Protein AF-A0A6F9B8J4-F1 (afdb_monomer)

Radius of gyration: 17.46 Å; Cα contacts (8 Å, |Δi|>4): 63; chains: 1; bounding box: 45×34×38 Å

Structure (mmCIF, N/CA/C/O backbone):
data_AF-A0A6F9B8J4-F1
#
_entry.id   AF-A0A6F9B8J4-F1
#
loop_
_atom_site.group_PDB
_atom_site.id
_atom_site.type_symbol
_atom_site.label_atom_id
_atom_site.label_alt_id
_atom_site.label_comp_id
_atom_site.label_asym_id
_atom_site.label_entity_id
_atom_site.label_seq_id
_atom_site.pdbx_PDB_ins_code
_atom_site.Cartn_x
_atom_site.Cartn_y
_atom_site.Cartn_z
_atom_site.occupancy
_atom_site.B_iso_or_equiv
_atom_site.auth_seq_id
_atom_site.auth_comp_id
_atom_site.auth_asym_id
_atom_site.auth_atom_id
_atom_site.pdbx_PDB_model_num
ATOM 1 N N . HIS A 1 1 ? 29.818 12.074 6.022 1.00 49.62 1 HIS A N 1
ATOM 2 C CA . HIS A 1 1 ? 28.903 11.006 5.562 1.00 49.62 1 HIS A CA 1
ATOM 3 C C . HIS A 1 1 ? 27.627 11.646 5.047 1.00 49.62 1 HIS A C 1
ATOM 5 O O . HIS A 1 1 ? 26.930 12.266 5.835 1.00 49.62 1 HIS A O 1
ATOM 11 N N . SER A 1 2 ? 27.370 11.592 3.740 1.00 51.59 2 SER A N 1
ATOM 12 C CA . SER A 1 2 ? 26.293 12.368 3.123 1.00 51.59 2 SER A CA 1
ATOM 13 C C . SER A 1 2 ? 25.016 11.536 2.983 1.00 51.59 2 SER A C 1
ATOM 15 O O . SER A 1 2 ? 24.989 10.550 2.256 1.00 51.59 2 SER A O 1
ATOM 17 N N . THR A 1 3 ? 23.968 11.941 3.698 1.00 58.75 3 THR A N 1
ATOM 18 C CA . THR A 1 3 ? 22.570 11.520 3.516 1.00 58.75 3 THR A CA 1
ATOM 19 C C . THR A 1 3 ? 21.870 12.348 2.429 1.00 58.75 3 THR A C 1
ATOM 21 O O . THR A 1 3 ? 20.643 12.421 2.420 1.00 58.75 3 THR A O 1
ATOM 24 N N . ASN A 1 4 ? 22.617 13.032 1.549 1.00 66.75 4 ASN A N 1
ATOM 25 C CA . ASN A 1 4 ? 22.043 13.979 0.594 1.00 66.75 4 ASN A CA 1
ATOM 26 C C . ASN A 1 4 ? 21.076 13.258 -0.355 1.00 66.75 4 ASN A C 1
ATOM 28 O O . ASN A 1 4 ? 21.501 12.517 -1.236 1.00 66.75 4 ASN A O 1
ATOM 32 N N . GLY A 1 5 ? 19.776 13.477 -0.153 1.00 77.81 5 GLY A N 1
ATOM 33 C CA . GLY A 1 5 ? 18.699 12.964 -1.002 1.00 77.81 5 GLY A CA 1
ATOM 34 C C . GLY A 1 5 ? 17.571 12.252 -0.253 1.00 77.81 5 GLY A C 1
ATOM 35 O O . GLY A 1 5 ? 16.442 12.265 -0.734 1.00 77.81 5 GLY A O 1
ATOM 36 N N . PHE A 1 6 ? 17.822 11.690 0.937 1.00 85.44 6 PHE A N 1
ATOM 37 C CA . PHE A 1 6 ? 16.785 11.013 1.728 1.00 85.44 6 PHE A CA 1
ATOM 38 C C . PHE A 1 6 ? 16.314 11.874 2.901 1.00 85.44 6 PHE A C 1
ATOM 40 O O . PHE A 1 6 ? 17.113 12.493 3.599 1.00 85.44 6 PHE A O 1
ATOM 47 N N . TRP A 1 7 ? 15.003 11.875 3.157 1.00 85.00 7 TRP A N 1
ATOM 48 C CA . TRP A 1 7 ? 14.404 12.643 4.257 1.00 85.00 7 TRP A CA 1
ATOM 49 C C . TRP A 1 7 ? 14.592 11.984 5.637 1.00 85.00 7 TRP A C 1
ATOM 51 O O . TRP A 1 7 ? 14.340 12.623 6.657 1.00 85.00 7 TRP A O 1
ATOM 61 N N . LYS A 1 8 ? 15.013 10.710 5.682 1.00 88.50 8 LYS A N 1
ATOM 62 C CA . LYS A 1 8 ? 15.343 9.926 6.887 1.00 88.50 8 LYS A CA 1
ATOM 63 C C . LYS A 1 8 ? 16.465 8.927 6.586 1.00 88.50 8 LYS A C 1
ATOM 65 O O . LYS A 1 8 ? 16.792 8.683 5.427 1.00 88.50 8 LYS A O 1
ATOM 70 N N . SER A 1 9 ? 17.037 8.336 7.636 1.00 90.94 9 SER A N 1
ATOM 71 C CA . SER A 1 9 ? 17.968 7.210 7.493 1.00 90.94 9 SER A CA 1
ATOM 72 C C . SER A 1 9 ? 17.288 6.033 6.787 1.00 90.94 9 SER A C 1
ATOM 74 O O . SER A 1 9 ? 16.138 5.713 7.087 1.00 90.94 9 SER A O 1
ATOM 76 N N . VAL A 1 10 ? 18.011 5.390 5.875 1.00 90.44 10 VAL A N 1
ATOM 77 C CA . VAL A 1 10 ? 17.549 4.232 5.101 1.00 90.44 10 VAL A CA 1
ATOM 78 C C . VAL A 1 10 ? 18.505 3.058 5.282 1.00 90.44 10 VAL A C 1
ATOM 80 O O . VAL A 1 10 ? 19.693 3.246 5.564 1.00 90.44 10 VAL A O 1
ATOM 83 N N . ALA A 1 11 ? 17.990 1.839 5.113 1.00 91.62 11 ALA A N 1
ATOM 84 C CA . ALA A 1 11 ? 18.823 0.645 5.085 1.00 91.62 11 ALA A CA 1
ATOM 85 C C . ALA A 1 11 ? 19.840 0.751 3.938 1.00 91.62 11 ALA A C 1
ATOM 87 O O . ALA A 1 11 ? 19.483 1.076 2.808 1.00 91.62 11 ALA A O 1
ATOM 88 N N . ARG A 1 12 ? 21.115 0.483 4.234 1.00 89.56 12 ARG A N 1
ATOM 89 C CA . ARG A 1 12 ? 22.196 0.493 3.230 1.00 89.56 12 ARG A CA 1
ATOM 90 C C . ARG A 1 12 ? 22.426 -0.870 2.584 1.00 89.56 12 ARG A C 1
ATOM 92 O O . ARG A 1 12 ? 23.141 -0.962 1.597 1.00 89.56 12 ARG A O 1
ATOM 99 N N . HIS A 1 13 ? 21.850 -1.912 3.170 1.00 92.38 13 HIS A N 1
ATOM 100 C CA . HIS A 1 13 ? 21.961 -3.288 2.721 1.00 92.38 13 HIS A CA 1
ATOM 101 C C . HIS A 1 13 ? 20.625 -3.990 2.960 1.00 92.38 13 HIS A C 1
ATOM 103 O O . HIS A 1 13 ? 20.038 -3.849 4.036 1.00 92.38 13 HIS A O 1
ATOM 109 N N . ILE A 1 14 ? 20.160 -4.734 1.960 1.00 92.19 14 ILE A N 1
ATOM 110 C CA . ILE A 1 14 ? 18.962 -5.571 2.026 1.00 92.19 14 ILE A CA 1
ATOM 111 C C . ILE A 1 14 ? 19.442 -7.009 1.798 1.00 92.19 14 ILE A C 1
ATOM 113 O O . ILE A 1 14 ? 20.050 -7.260 0.763 1.00 92.19 14 ILE A O 1
ATOM 117 N N . PRO A 1 15 ? 19.211 -7.949 2.733 1.00 95.31 15 PRO A N 1
ATOM 118 C CA . PRO A 1 15 ? 19.695 -9.324 2.618 1.00 95.31 15 PRO A CA 1
ATOM 119 C C . PRO A 1 15 ? 18.787 -10.152 1.688 1.00 95.31 15 PRO A C 1
ATOM 121 O O . PRO A 1 15 ? 18.125 -11.085 2.138 1.00 95.31 15 PRO A O 1
ATOM 124 N N . ARG A 1 16 ? 18.683 -9.749 0.417 1.00 95.94 16 ARG A N 1
ATOM 125 C CA . ARG A 1 16 ? 17.884 -10.396 -0.635 1.00 95.94 16 ARG A CA 1
ATOM 126 C C . ARG A 1 16 ? 18.610 -10.310 -1.966 1.00 95.94 16 ARG A C 1
ATOM 128 O O . ARG A 1 16 ? 19.295 -9.322 -2.226 1.00 95.94 16 ARG A O 1
ATOM 135 N N . GLU A 1 17 ? 18.419 -11.316 -2.808 1.00 96.75 17 GLU A N 1
ATOM 136 C CA . GLU A 1 17 ? 19.026 -11.322 -4.137 1.00 96.75 17 GLU A CA 1
ATOM 137 C C . GLU A 1 17 ? 18.283 -10.362 -5.081 1.00 96.75 17 GLU A C 1
ATOM 139 O O . GLU A 1 17 ? 17.056 -10.241 -4.997 1.00 96.75 17 GLU A O 1
ATOM 144 N N . PRO A 1 18 ? 18.967 -9.705 -6.039 1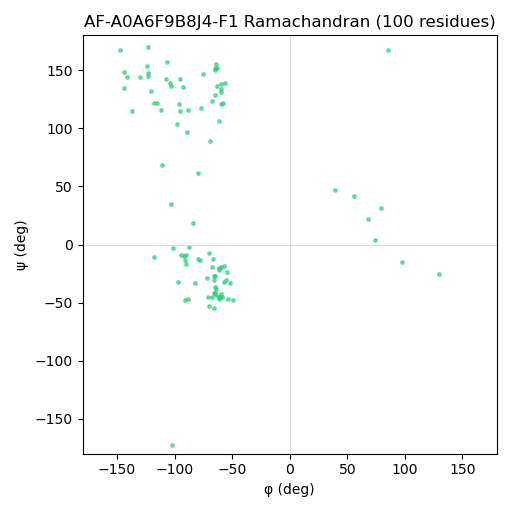.00 95.25 18 PRO A N 1
ATOM 145 C CA . PRO A 1 18 ? 18.307 -8.813 -6.996 1.00 95.25 18 PRO A CA 1
ATOM 146 C C . PRO A 1 18 ? 17.172 -9.485 -7.783 1.00 95.25 18 PRO A C 1
ATOM 148 O O . PRO A 1 18 ? 16.187 -8.836 -8.131 1.00 95.25 18 PRO A O 1
ATOM 151 N N . SER A 1 19 ? 17.273 -10.795 -8.031 1.00 97.19 19 SER A N 1
ATOM 152 C CA . SER A 1 19 ? 16.241 -11.597 -8.702 1.00 97.19 19 SER A CA 1
ATOM 153 C C . SER A 1 19 ? 14.955 -11.762 -7.880 1.00 97.19 19 SER A C 1
ATOM 155 O O . SER A 1 19 ? 13.905 -12.040 -8.464 1.00 97.19 19 SER A O 1
ATOM 157 N N . GLU A 1 20 ? 15.000 -11.541 -6.565 1.00 96.56 20 GLU A N 1
ATOM 158 C CA . GLU A 1 20 ? 13.843 -11.524 -5.657 1.00 96.56 20 GLU A CA 1
ATOM 159 C C . GLU A 1 20 ? 13.228 -10.120 -5.527 1.00 96.56 20 GLU A C 1
ATOM 161 O O . GLU A 1 20 ? 12.156 -9.953 -4.945 1.00 96.56 20 GLU A O 1
ATOM 166 N N . MET A 1 21 ? 13.884 -9.092 -6.071 1.00 95.69 21 MET A N 1
ATOM 167 C CA . MET A 1 21 ? 13.426 -7.709 -5.995 1.00 95.69 21 MET A CA 1
ATOM 168 C C . MET A 1 21 ? 12.626 -7.326 -7.241 1.00 95.69 21 MET A C 1
ATOM 170 O O . MET A 1 21 ? 12.931 -7.719 -8.370 1.00 95.69 21 MET A O 1
ATOM 174 N N . ARG A 1 22 ? 11.574 -6.531 -7.045 1.00 94.94 22 ARG A N 1
ATOM 175 C CA . ARG A 1 22 ? 10.759 -5.968 -8.125 1.00 94.94 22 ARG A CA 1
ATOM 176 C C . ARG A 1 22 ? 10.611 -4.471 -7.911 1.00 94.94 22 ARG A C 1
ATOM 178 O O . ARG A 1 22 ? 10.518 -4.005 -6.778 1.00 94.94 22 ARG A O 1
ATOM 185 N N . ILE A 1 23 ? 10.588 -3.729 -9.012 1.00 95.69 23 ILE A N 1
ATOM 186 C CA . ILE A 1 23 ? 10.308 -2.296 -9.003 1.00 95.69 23 ILE A CA 1
ATOM 187 C C . ILE A 1 23 ? 8.828 -2.132 -9.318 1.00 95.69 23 ILE A C 1
ATOM 189 O O . ILE A 1 23 ? 8.358 -2.575 -10.365 1.00 95.69 23 ILE A O 1
ATOM 193 N N . LEU A 1 24 ? 8.094 -1.508 -8.400 1.00 95.50 24 LEU A N 1
ATOM 194 C CA . LEU A 1 24 ? 6.688 -1.205 -8.613 1.00 95.50 24 LEU A CA 1
ATOM 195 C C . LEU A 1 24 ? 6.544 -0.208 -9.769 1.00 95.50 24 LEU A C 1
ATOM 197 O O . LEU A 1 24 ? 7.171 0.853 -9.761 1.00 95.50 24 LEU A O 1
ATOM 201 N N . ASN A 1 25 ? 5.690 -0.529 -10.739 1.00 96.19 25 ASN A N 1
ATOM 202 C CA . ASN A 1 25 ? 5.373 0.388 -11.825 1.00 96.19 25 ASN A CA 1
ATOM 203 C C . ASN A 1 25 ? 4.587 1.603 -11.276 1.00 96.19 25 ASN A C 1
ATOM 205 O O . ASN A 1 25 ? 3.518 1.404 -10.690 1.00 96.19 25 ASN A O 1
ATOM 209 N N . PRO A 1 26 ? 5.053 2.855 -11.483 1.00 93.50 26 PRO A N 1
ATOM 210 C CA . PRO A 1 26 ? 4.357 4.061 -11.023 1.00 93.50 26 PRO A CA 1
ATOM 211 C C . PRO A 1 26 ? 2.918 4.216 -11.532 1.00 93.50 26 PRO A C 1
ATOM 213 O O . PRO A 1 26 ? 2.147 4.964 -10.931 1.00 93.50 26 PRO A O 1
ATOM 216 N N . TYR A 1 27 ? 2.539 3.500 -12.595 1.00 94.31 27 TYR A N 1
ATOM 217 C CA . TYR A 1 27 ? 1.160 3.407 -13.075 1.00 94.31 27 TYR A CA 1
ATOM 218 C C . TYR A 1 27 ? 0.164 3.083 -11.949 1.00 94.31 27 TYR A C 1
ATOM 220 O O . TYR A 1 27 ? -0.822 3.799 -11.785 1.00 94.31 27 TYR A O 1
ATOM 228 N N . PHE A 1 28 ? 0.459 2.085 -11.107 1.00 96.25 28 PHE A N 1
ATOM 229 C CA . PHE A 1 28 ? -0.448 1.672 -10.029 1.00 96.25 28 PHE A CA 1
ATOM 230 C C . PHE A 1 28 ? -0.630 2.756 -8.961 1.00 96.25 28 PHE A C 1
ATOM 232 O O . PHE A 1 28 ? -1.673 2.825 -8.321 1.00 96.25 28 PHE A O 1
ATOM 239 N N . ILE A 1 29 ? 0.363 3.635 -8.782 1.00 94.38 29 ILE A N 1
ATOM 240 C CA . ILE A 1 29 ? 0.260 4.777 -7.866 1.00 94.38 29 ILE A CA 1
ATOM 241 C C . ILE A 1 29 ? -0.705 5.818 -8.442 1.00 94.38 29 ILE A C 1
ATOM 243 O O . ILE A 1 29 ? -1.570 6.317 -7.726 1.00 94.38 29 ILE A O 1
ATOM 247 N N . GLN A 1 30 ? -0.584 6.129 -9.735 1.00 93.25 30 GLN A N 1
ATOM 248 C CA . GLN A 1 30 ? -1.465 7.092 -10.399 1.00 93.25 30 GLN A CA 1
ATOM 249 C C . GLN A 1 30 ? -2.906 6.586 -10.462 1.00 93.25 30 GLN A C 1
ATOM 251 O O . GLN A 1 30 ? -3.836 7.343 -10.194 1.00 93.25 30 GLN A O 1
ATOM 256 N N . GLU A 1 31 ? -3.103 5.306 -10.769 1.00 94.94 31 GLU A N 1
ATOM 257 C CA . GLU A 1 31 ? -4.438 4.719 -10.815 1.00 94.94 31 GLU A CA 1
ATOM 258 C C . GLU A 1 31 ? -5.078 4.649 -9.423 1.00 94.94 31 GLU A C 1
ATOM 260 O O . GLU A 1 31 ? -6.221 5.080 -9.259 1.00 94.94 31 GLU A O 1
ATOM 265 N N . ALA A 1 32 ? -4.330 4.212 -8.402 1.00 95.25 32 ALA A N 1
ATOM 266 C CA . ALA A 1 32 ? -4.788 4.267 -7.015 1.00 95.25 32 ALA A CA 1
ATOM 267 C C . ALA A 1 32 ? -5.230 5.689 -6.635 1.00 95.25 32 ALA A C 1
ATOM 269 O O . ALA A 1 32 ? -6.309 5.877 -6.074 1.00 95.25 32 ALA A O 1
ATOM 270 N N . ALA A 1 33 ? -4.422 6.696 -6.978 1.00 93.50 33 ALA A N 1
ATOM 271 C CA . ALA A 1 33 ? -4.698 8.088 -6.652 1.00 93.50 33 ALA A CA 1
ATOM 272 C C . ALA A 1 33 ? -5.947 8.628 -7.363 1.00 93.50 33 ALA A C 1
ATOM 274 O O . ALA A 1 33 ? -6.848 9.166 -6.721 1.00 93.50 33 ALA A O 1
ATOM 275 N N . PHE A 1 34 ? -5.996 8.513 -8.689 1.00 92.44 34 PHE A N 1
ATOM 276 C CA . PHE A 1 34 ? -6.951 9.262 -9.505 1.00 92.44 34 PHE A CA 1
ATOM 277 C C . PHE A 1 34 ? -8.202 8.466 -9.861 1.00 92.44 34 PHE A C 1
ATOM 279 O O . PHE A 1 34 ? -9.273 9.053 -9.972 1.00 92.44 34 PHE A O 1
ATOM 286 N N . ARG A 1 35 ? -8.087 7.144 -10.027 1.00 92.56 35 ARG A N 1
ATOM 287 C CA . ARG A 1 35 ? -9.213 6.289 -10.421 1.00 92.56 35 ARG A CA 1
ATOM 288 C C . ARG A 1 35 ? -9.955 5.732 -9.214 1.00 92.56 35 ARG A C 1
ATOM 290 O O . ARG A 1 35 ? -11.178 5.789 -9.192 1.00 92.56 35 ARG A O 1
ATOM 297 N N . PHE A 1 36 ? -9.229 5.192 -8.236 1.00 93.19 36 PHE A N 1
ATOM 298 C CA . PHE A 1 36 ? -9.853 4.524 -7.091 1.00 93.19 36 PHE A CA 1
ATOM 299 C C . PHE A 1 36 ? -10.176 5.480 -5.939 1.00 93.19 36 PHE A C 1
ATOM 301 O O . PHE A 1 36 ? -11.288 5.439 -5.423 1.00 93.19 36 PHE A O 1
ATOM 308 N N . ILE A 1 37 ? -9.244 6.354 -5.541 1.00 92.19 37 ILE A N 1
ATOM 309 C CA . ILE A 1 37 ? -9.502 7.338 -4.471 1.00 92.19 37 ILE A CA 1
ATOM 310 C C . ILE A 1 37 ? -10.244 8.573 -5.007 1.00 92.19 37 ILE A C 1
ATOM 312 O O . ILE A 1 37 ? -11.040 9.170 -4.288 1.00 92.19 37 ILE A O 1
ATOM 316 N N . GLY A 1 38 ? -9.987 8.967 -6.259 1.00 90.12 38 GLY A N 1
ATOM 317 C CA . GLY A 1 38 ? -10.581 10.169 -6.854 1.00 90.12 38 GLY A CA 1
ATOM 318 C C . GLY A 1 38 ? -9.892 11.472 -6.433 1.00 90.12 38 GLY A C 1
ATOM 319 O O . GLY A 1 38 ? -10.540 12.513 -6.326 1.00 90.12 38 GLY A O 1
ATOM 320 N N . LEU A 1 39 ? -8.581 11.437 -6.171 1.00 88.75 39 LEU A N 1
ATOM 321 C CA . LEU A 1 39 ? -7.799 12.642 -5.878 1.00 88.75 39 LEU A CA 1
ATOM 322 C C . LEU A 1 39 ? -7.761 13.601 -7.088 1.00 88.75 39 LEU A C 1
ATOM 324 O O . LEU A 1 39 ? -7.864 13.155 -8.234 1.00 88.75 39 LEU A O 1
ATOM 328 N N . PRO A 1 40 ? -7.548 14.916 -6.879 1.00 86.69 40 PRO A N 1
ATOM 329 C CA . PRO A 1 40 ? -7.461 15.880 -7.975 1.00 86.69 40 PRO A CA 1
ATOM 330 C C . PRO A 1 40 ? -6.349 15.532 -8.973 1.00 86.69 40 PRO A C 1
ATOM 332 O O . PRO A 1 40 ? -5.173 15.473 -8.606 1.00 86.69 40 PRO A O 1
ATOM 335 N N . HIS A 1 41 ? -6.716 15.352 -10.247 1.00 81.06 41 HIS A N 1
ATOM 336 C CA . HIS A 1 41 ? -5.805 14.863 -11.285 1.00 81.06 41 HIS A CA 1
ATOM 337 C C . HIS A 1 41 ? -4.657 15.837 -11.602 1.00 81.06 41 HIS A C 1
ATOM 339 O O . HIS A 1 41 ? -3.576 15.377 -11.943 1.00 81.06 41 HIS A O 1
ATOM 345 N N . ASN A 1 42 ? -4.843 17.161 -11.472 1.00 82.69 42 ASN A N 1
ATOM 346 C CA . ASN A 1 42 ? -3.796 18.189 -11.649 1.00 82.69 42 ASN A CA 1
ATOM 347 C C . ASN A 1 42 ? -2.821 17.905 -12.820 1.00 82.69 42 ASN A C 1
ATOM 349 O O . ASN A 1 42 ? -1.601 17.975 -12.666 1.00 82.69 42 ASN A O 1
ATOM 353 N N . ASN A 1 43 ? -3.355 17.545 -13.994 1.00 82.44 43 ASN A N 1
ATOM 354 C CA . ASN A 1 43 ? -2.592 17.115 -15.180 1.00 82.44 43 ASN A CA 1
ATOM 355 C C . ASN A 1 43 ? -1.636 15.929 -14.925 1.00 82.44 43 ASN A C 1
ATOM 357 O O . ASN A 1 43 ? -0.494 15.933 -15.379 1.00 82.44 43 ASN A O 1
ATOM 361 N N . GLY A 1 44 ? -2.083 14.935 -14.16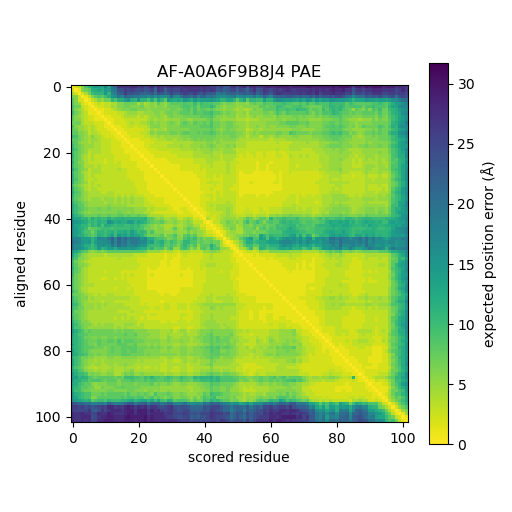0 1.00 76.06 44 GLY A N 1
ATOM 362 C CA . GLY A 1 44 ? -1.308 13.761 -13.758 1.00 76.06 44 GLY A CA 1
ATOM 363 C C . GLY A 1 44 ? -0.246 14.038 -12.687 1.00 76.06 44 GLY A C 1
ATOM 364 O O . GLY A 1 44 ? 0.518 13.137 -12.338 1.00 76.06 44 GLY A O 1
ATOM 365 N N . LYS A 1 45 ? -0.152 15.266 -12.155 1.00 78.94 45 LYS A N 1
ATOM 366 C CA . LYS A 1 45 ? 0.862 15.621 -11.154 1.00 78.94 45 LYS A CA 1
ATOM 367 C C . LYS A 1 45 ? 0.361 15.336 -9.741 1.00 78.94 45 LYS A C 1
ATOM 369 O O . LYS A 1 45 ? -0.545 15.994 -9.233 1.00 78.94 45 LYS A O 1
ATOM 374 N N . MET A 1 46 ? 1.029 14.403 -9.069 1.00 77.19 46 MET A N 1
ATOM 375 C CA . MET A 1 46 ? 0.845 14.159 -7.639 1.00 77.19 46 MET A CA 1
ATOM 376 C C . MET A 1 46 ? 1.581 15.240 -6.833 1.00 77.19 46 MET A C 1
ATOM 378 O O . MET A 1 46 ? 2.798 15.386 -6.937 1.00 77.19 46 MET A O 1
ATOM 382 N N . GLY A 1 47 ? 0.835 16.032 -6.063 1.00 70.50 47 GLY A N 1
ATOM 383 C CA . GLY A 1 47 ? 1.364 17.052 -5.153 1.00 70.50 47 GLY A CA 1
ATOM 384 C C . GLY A 1 47 ? 1.350 16.610 -3.687 1.00 70.50 47 GLY A C 1
ATOM 385 O O . GLY A 1 47 ? 1.011 15.471 -3.361 1.00 70.50 47 GLY A O 1
ATOM 386 N N . ARG A 1 48 ? 1.671 17.541 -2.777 1.00 68.12 48 ARG A N 1
ATOM 387 C CA . ARG A 1 48 ? 1.452 17.338 -1.334 1.00 68.12 48 ARG A CA 1
ATOM 388 C C . ARG A 1 48 ? -0.043 17.093 -1.092 1.00 68.12 48 ARG A C 1
ATOM 390 O O . ARG A 1 48 ? -0.853 17.933 -1.457 1.00 68.12 48 ARG A O 1
ATOM 397 N N . GLY A 1 49 ? -0.382 15.944 -0.510 1.00 68.12 49 GLY A N 1
ATOM 398 C CA . GLY A 1 49 ? -1.767 15.531 -0.240 1.00 68.12 49 GLY A CA 1
ATOM 399 C C . GLY A 1 49 ? -2.382 14.589 -1.281 1.00 68.12 49 GLY A C 1
ATOM 400 O O . GLY A 1 49 ? -3.353 13.916 -0.963 1.00 68.12 49 GLY A O 1
ATOM 401 N N . ASN A 1 50 ? -1.781 14.448 -2.471 1.00 71.69 50 ASN A N 1
ATOM 402 C CA . ASN A 1 50 ? -2.294 13.571 -3.534 1.00 71.69 50 ASN A CA 1
ATOM 403 C C . ASN A 1 50 ? -1.506 12.253 -3.649 1.00 71.69 50 ASN A C 1
ATOM 405 O O . ASN A 1 50 ? -1.275 11.768 -4.755 1.00 71.69 50 ASN A O 1
ATOM 409 N N . ILE A 1 51 ? -1.034 11.703 -2.527 1.00 84.88 51 ILE A N 1
ATOM 410 C CA . ILE A 1 51 ? -0.262 10.454 -2.518 1.00 84.88 51 ILE A CA 1
ATOM 411 C C . ILE A 1 51 ? -1.105 9.372 -1.834 1.00 84.88 51 ILE A C 1
ATOM 413 O O . ILE A 1 51 ? -1.395 9.512 -0.644 1.00 84.88 51 ILE A O 1
ATOM 417 N N . PRO A 1 52 ? -1.513 8.309 -2.553 1.00 92.81 52 PRO A N 1
ATOM 418 C CA . PRO A 1 52 ? -2.261 7.207 -1.964 1.00 92.81 52 PRO A CA 1
ATOM 419 C C . PRO A 1 52 ? -1.413 6.492 -0.909 1.00 92.81 52 PRO A C 1
ATOM 421 O O . PRO A 1 52 ? -0.183 6.446 -0.999 1.00 92.81 52 PRO A O 1
ATOM 424 N N . THR A 1 53 ? -2.066 5.897 0.091 1.00 93.38 53 THR A N 1
ATOM 425 C CA . THR A 1 53 ? -1.358 5.039 1.047 1.00 93.38 53 THR A CA 1
ATOM 426 C C . THR A 1 53 ? -0.810 3.804 0.329 1.00 93.38 53 THR A C 1
ATOM 428 O O . THR A 1 53 ? -1.376 3.338 -0.664 1.00 93.38 53 THR A O 1
ATOM 431 N N . LEU A 1 54 ? 0.283 3.236 0.847 1.00 95.38 54 LEU A N 1
ATOM 432 C CA . LEU A 1 54 ? 0.891 2.040 0.256 1.00 95.38 54 LEU A CA 1
ATOM 433 C C . LEU A 1 54 ? -0.097 0.862 0.172 1.00 95.38 54 LEU A C 1
ATOM 435 O O . LEU A 1 54 ? -0.042 0.092 -0.781 1.00 95.38 54 LEU A O 1
ATOM 439 N N . GLY A 1 55 ? -1.031 0.759 1.124 1.00 96.12 55 GLY A N 1
ATOM 440 C CA . GLY A 1 55 ? -2.087 -0.255 1.108 1.00 96.12 55 GLY A CA 1
ATOM 441 C C . GLY A 1 55 ? -3.006 -0.137 -0.111 1.00 96.12 55 GLY A C 1
ATOM 4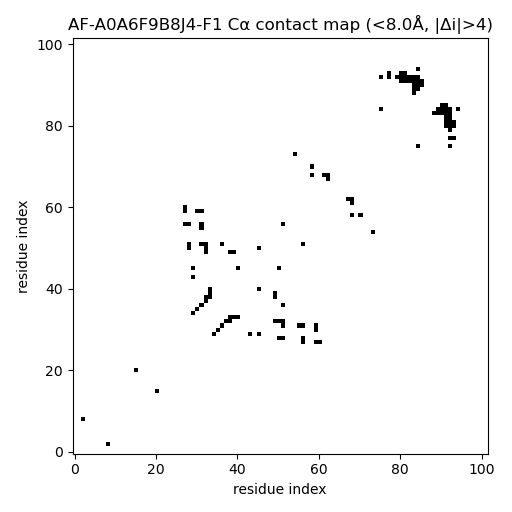42 O O . GLY A 1 55 ? -3.233 -1.132 -0.792 1.00 96.12 55 GLY A O 1
ATOM 443 N N . THR A 1 56 ? -3.477 1.068 -0.454 1.00 95.94 56 THR A N 1
ATOM 444 C CA . THR A 1 56 ? -4.324 1.260 -1.647 1.00 95.94 56 THR A CA 1
ATOM 445 C C . THR A 1 56 ? -3.565 0.954 -2.938 1.00 95.94 56 THR A C 1
ATOM 447 O O . THR A 1 56 ? -4.127 0.379 -3.870 1.00 95.94 56 THR A O 1
ATOM 450 N N . VAL A 1 57 ? -2.274 1.296 -2.994 1.00 97.19 57 VAL A N 1
ATOM 451 C CA . VAL A 1 57 ? -1.413 0.965 -4.139 1.00 97.19 57 VAL A CA 1
ATOM 452 C C . VAL A 1 57 ? -1.238 -0.550 -4.280 1.00 97.19 57 VAL A C 1
ATOM 454 O O . VAL A 1 57 ? -1.324 -1.068 -5.391 1.00 97.19 57 VAL A O 1
ATOM 457 N N . ALA A 1 58 ? -1.045 -1.271 -3.172 1.00 97.44 58 ALA A N 1
ATOM 458 C CA . ALA A 1 58 ? -0.933 -2.729 -3.172 1.00 97.44 58 ALA A CA 1
ATOM 459 C C . ALA A 1 58 ? -2.231 -3.411 -3.637 1.00 97.44 58 ALA A C 1
ATOM 461 O O . ALA A 1 58 ? -2.174 -4.310 -4.471 1.00 97.44 58 ALA A O 1
ATOM 462 N N . ILE A 1 59 ? -3.393 -2.942 -3.167 1.00 98.00 59 ILE A N 1
ATOM 463 C CA . ILE A 1 59 ? -4.702 -3.432 -3.631 1.00 98.00 59 ILE A CA 1
ATOM 464 C C . ILE A 1 59 ? -4.872 -3.164 -5.130 1.00 98.00 59 ILE A C 1
ATOM 466 O O . ILE A 1 59 ? -5.263 -4.057 -5.873 1.00 98.00 59 ILE A O 1
ATOM 470 N N . THR A 1 60 ? -4.517 -1.961 -5.593 1.00 97.88 60 THR A N 1
ATOM 471 C CA . THR A 1 60 ? -4.585 -1.606 -7.020 1.00 97.88 60 THR A CA 1
ATOM 472 C C . THR A 1 60 ? -3.714 -2.536 -7.862 1.00 97.88 60 THR A C 1
ATOM 474 O O . THR A 1 60 ? -4.170 -3.048 -8.876 1.00 97.88 60 THR A O 1
ATOM 477 N N . MET A 1 61 ? -2.484 -2.819 -7.424 1.00 98.00 61 MET A N 1
ATOM 478 C CA . MET A 1 61 ? -1.624 -3.793 -8.095 1.00 98.00 61 MET A CA 1
ATOM 479 C C . MET A 1 61 ? -2.256 -5.195 -8.103 1.00 98.00 61 MET A C 1
ATOM 481 O O . MET A 1 61 ? -2.252 -5.842 -9.148 1.00 98.00 61 MET A O 1
ATOM 485 N N . ALA A 1 62 ? -2.801 -5.667 -6.979 1.00 98.12 62 ALA A N 1
ATOM 486 C CA . ALA A 1 62 ? -3.417 -6.991 -6.887 1.00 98.12 62 ALA A CA 1
ATOM 487 C C . ALA A 1 62 ? -4.591 -7.149 -7.866 1.00 98.12 62 ALA A C 1
ATOM 489 O O . ALA A 1 62 ? -4.652 -8.145 -8.576 1.00 98.12 62 ALA A O 1
ATOM 490 N N . LEU A 1 63 ? -5.446 -6.130 -7.996 1.00 97.62 63 LEU A N 1
ATOM 491 C CA . LEU A 1 63 ? -6.583 -6.138 -8.929 1.00 97.62 63 LEU A CA 1
ATOM 492 C C . LEU A 1 63 ? -6.182 -6.276 -10.409 1.00 97.62 63 LEU A C 1
ATOM 494 O O . LEU A 1 63 ? -7.001 -6.687 -11.221 1.00 97.62 63 LEU A O 1
ATOM 498 N N . HIS A 1 64 ? -4.943 -5.931 -10.777 1.00 97.44 64 HIS A N 1
ATOM 499 C CA . HIS A 1 64 ? -4.426 -6.127 -12.141 1.00 97.44 64 HIS A CA 1
ATOM 500 C C . HIS A 1 64 ? -3.753 -7.482 -12.363 1.00 97.44 64 HIS A C 1
ATOM 502 O O . HIS A 1 64 ? -3.506 -7.852 -13.507 1.00 97.44 64 HIS A O 1
ATOM 508 N N . ASN A 1 65 ? -3.386 -8.186 -11.292 1.00 97.12 65 ASN A N 1
ATOM 509 C CA . ASN A 1 65 ? -2.554 -9.391 -11.368 1.00 97.12 65 ASN A CA 1
ATOM 510 C C . ASN A 1 65 ? -3.259 -10.652 -10.853 1.00 97.12 65 ASN A C 1
ATOM 512 O O . ASN A 1 65 ? -2.736 -11.747 -11.046 1.00 97.12 65 ASN A O 1
ATOM 516 N N . CYS A 1 66 ? -4.411 -10.502 -10.202 1.00 98.12 6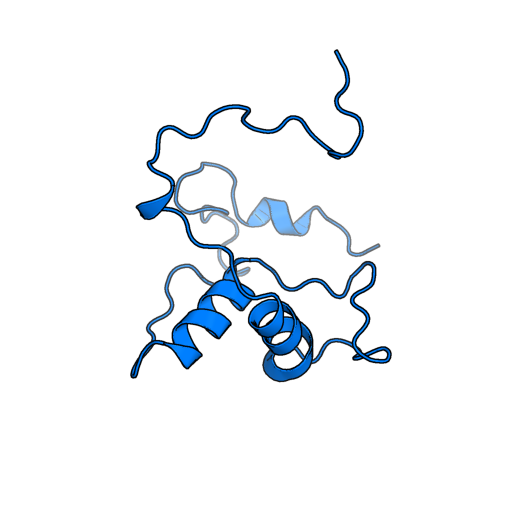6 CYS A N 1
ATOM 517 C CA . CYS A 1 66 ? -5.193 -11.584 -9.623 1.00 98.12 66 CYS A CA 1
ATOM 518 C C . CYS A 1 66 ? -6.612 -11.570 -10.199 1.00 98.12 66 CYS A C 1
ATOM 520 O O . CYS A 1 66 ? -7.183 -10.501 -10.407 1.00 98.12 66 CYS A O 1
ATOM 522 N N . ASP A 1 67 ? -7.198 -12.751 -10.385 1.00 98.44 67 ASP A N 1
ATOM 523 C CA . ASP A 1 67 ? -8.605 -12.889 -10.785 1.00 98.44 67 ASP A CA 1
ATOM 524 C C . ASP A 1 67 ? -9.570 -12.522 -9.642 1.00 98.44 67 ASP A C 1
ATOM 526 O O . ASP A 1 67 ? -10.680 -12.046 -9.874 1.00 98.44 67 ASP A O 1
ATOM 530 N N . GLU A 1 68 ? -9.125 -12.711 -8.397 1.00 98.31 68 GLU A N 1
ATOM 531 C CA . GLU A 1 68 ? -9.870 -12.429 -7.172 1.00 98.31 68 GLU A CA 1
ATOM 532 C C . GLU A 1 68 ? -8.931 -11.847 -6.107 1.00 98.31 68 GLU A C 1
ATOM 534 O O . GLU A 1 68 ? -7.751 -12.206 -6.032 1.00 98.31 68 GLU A O 1
ATOM 539 N N . VAL A 1 69 ? -9.439 -10.912 -5.297 1.00 98.06 69 VAL A N 1
ATOM 540 C CA . VAL A 1 69 ? -8.663 -10.223 -4.258 1.00 98.06 69 VAL A CA 1
ATOM 541 C C . VAL A 1 69 ? -9.478 -10.125 -2.972 1.00 98.06 69 VAL A C 1
ATOM 543 O O . VAL A 1 69 ? -10.449 -9.374 -2.906 1.00 98.06 69 VAL A O 1
ATOM 546 N N . ASP A 1 70 ? -9.006 -10.800 -1.925 1.00 98.12 70 ASP A N 1
ATOM 547 C CA . ASP A 1 70 ? -9.472 -10.614 -0.552 1.00 98.12 70 ASP A CA 1
ATOM 548 C C . ASP A 1 70 ? -8.609 -9.586 0.183 1.00 98.12 70 ASP A C 1
ATOM 550 O O . ASP A 1 70 ? -7.376 -9.616 0.133 1.00 98.12 70 ASP A O 1
ATOM 554 N N . VAL A 1 71 ? -9.254 -8.678 0.916 1.00 97.50 71 VAL A N 1
ATOM 555 C CA . VAL A 1 71 ? -8.573 -7.607 1.651 1.00 97.50 71 VAL A CA 1
ATOM 556 C C . VAL A 1 71 ? -8.780 -7.789 3.151 1.00 97.50 71 VAL A C 1
ATOM 558 O O . VAL A 1 71 ? -9.904 -7.752 3.644 1.00 97.50 71 VAL A O 1
ATOM 561 N N . ALA A 1 72 ? -7.680 -7.919 3.896 1.00 96.06 72 ALA A N 1
ATOM 562 C CA . ALA A 1 72 ? -7.683 -8.027 5.353 1.00 96.06 72 ALA A CA 1
ATOM 563 C C . ALA A 1 72 ? -6.828 -6.929 6.000 1.00 96.06 72 ALA A C 1
ATOM 565 O O . ALA A 1 72 ? -5.815 -6.501 5.449 1.00 96.06 72 ALA A O 1
ATOM 566 N N . GLY A 1 73 ? -7.234 -6.479 7.192 1.00 93.25 73 GLY A N 1
ATOM 567 C CA . GLY A 1 73 ? -6.501 -5.459 7.952 1.00 93.25 73 GLY A CA 1
ATOM 568 C C . GLY A 1 73 ? -6.513 -4.063 7.316 1.00 93.25 73 GLY A C 1
ATOM 569 O O . GLY A 1 73 ? -5.623 -3.263 7.598 1.00 93.25 73 GLY A O 1
ATOM 570 N N . PHE A 1 74 ? -7.490 -3.776 6.450 1.00 93.88 74 PHE A N 1
ATOM 571 C CA . PHE A 1 74 ? -7.643 -2.478 5.798 1.00 93.88 74 PHE A CA 1
ATOM 572 C C . PHE A 1 74 ? -8.768 -1.662 6.440 1.00 93.88 74 PHE A C 1
ATOM 574 O O . PHE A 1 74 ? -9.856 -2.175 6.690 1.00 93.88 74 PHE A O 1
ATOM 581 N N . GLY A 1 75 ? -8.510 -0.371 6.651 1.00 90.50 75 GLY A N 1
ATOM 582 C CA . GLY A 1 75 ? -9.440 0.539 7.315 1.00 90.50 75 GLY A CA 1
ATOM 583 C C . GLY A 1 75 ? -9.328 0.517 8.842 1.00 90.50 75 GLY A C 1
ATOM 584 O O . GLY A 1 75 ? -8.680 -0.343 9.435 1.00 90.50 75 GLY A O 1
ATOM 585 N N . TYR A 1 76 ? -9.960 1.505 9.473 1.00 90.25 76 TYR A N 1
ATOM 586 C CA . TYR A 1 76 ? -10.015 1.640 10.924 1.00 90.25 76 TYR A CA 1
ATOM 587 C C . TYR A 1 76 ? -11.461 1.623 11.398 1.00 90.25 76 TYR A C 1
ATOM 589 O O . TYR A 1 76 ? -12.292 2.381 10.895 1.00 90.25 76 TYR A O 1
ATOM 597 N N . ASP A 1 77 ? -11.741 0.813 12.415 1.00 8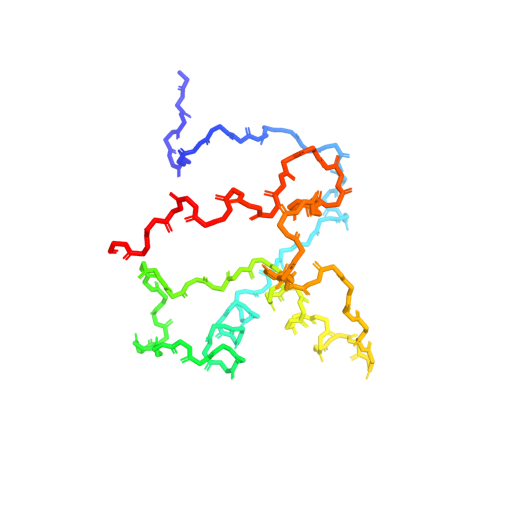9.25 77 ASP A N 1
ATOM 598 C CA . ASP A 1 77 ? -12.997 0.893 13.147 1.00 89.25 77 ASP A CA 1
ATOM 599 C C . ASP A 1 77 ? -12.856 1.873 14.319 1.00 89.25 77 ASP A C 1
ATOM 601 O O . ASP A 1 77 ? -12.389 1.546 15.411 1.00 89.25 77 ASP A O 1
ATOM 605 N N . MET A 1 78 ? -13.289 3.110 14.087 1.00 87.88 78 MET A N 1
ATOM 606 C CA . MET A 1 78 ? -13.210 4.182 15.081 1.00 87.88 78 MET A CA 1
ATOM 607 C C . MET A 1 78 ? -14.174 3.992 16.266 1.00 87.88 78 MET A C 1
ATOM 609 O O . MET A 1 78 ? -14.092 4.755 17.236 1.00 87.88 78 MET A O 1
ATOM 613 N N . SER A 1 79 ? -15.070 2.996 16.212 1.00 92.50 79 SER A N 1
ATOM 614 C CA . SER A 1 79 ? -15.963 2.633 17.317 1.00 92.50 79 SER A CA 1
ATOM 615 C C . SER A 1 79 ? -15.275 1.781 18.392 1.00 92.50 79 SER A C 1
ATOM 617 O O . SER A 1 79 ? -15.786 1.680 19.508 1.00 92.50 79 SER A O 1
ATOM 619 N N . THR A 1 80 ? -14.077 1.248 18.114 1.00 92.62 80 THR A N 1
ATOM 620 C CA . THR A 1 80 ? -13.295 0.409 19.036 1.00 92.62 80 THR A CA 1
ATOM 621 C C . THR A 1 80 ? -12.019 1.123 19.524 1.00 92.62 80 THR A C 1
ATOM 623 O O . THR A 1 80 ? -10.895 0.720 19.227 1.00 92.62 80 THR A O 1
ATOM 626 N N . PRO A 1 81 ? -12.127 2.187 20.349 1.00 92.88 81 PRO A N 1
ATOM 627 C CA . PRO A 1 81 ? -10.995 3.045 20.729 1.00 92.88 81 PRO A CA 1
ATOM 628 C C . PRO A 1 81 ? -9.869 2.317 21.480 1.00 92.88 81 PRO A C 1
ATOM 630 O O . PRO A 1 81 ? -8.746 2.821 21.556 1.00 92.88 81 PRO A O 1
ATOM 633 N N . HIS A 1 82 ? -10.169 1.157 22.068 1.00 94.06 82 HIS A N 1
ATOM 634 C CA . HIS A 1 82 ? -9.213 0.342 22.809 1.00 94.06 82 HIS A CA 1
ATOM 635 C C . HIS A 1 82 ? -8.553 -0.762 21.979 1.00 94.06 82 HIS A C 1
ATOM 637 O O . HIS A 1 82 ? -7.608 -1.375 22.482 1.00 94.06 82 HIS A O 1
ATOM 643 N N . ALA A 1 83 ? -9.018 -0.996 20.747 1.00 93.19 83 ALA A N 1
ATOM 644 C CA . ALA A 1 83 ? -8.387 -1.928 19.827 1.00 93.19 83 ALA A CA 1
ATOM 645 C C . ALA A 1 83 ? -6.980 -1.435 19.436 1.00 93.19 83 ALA A C 1
ATOM 647 O O . ALA A 1 83 ? -6.741 -0.218 19.427 1.00 93.19 83 ALA A O 1
ATOM 648 N N . PRO A 1 84 ? -6.042 -2.350 19.131 1.00 93.56 84 PRO A N 1
ATOM 649 C CA . PRO A 1 84 ? -4.735 -1.989 18.589 1.00 93.56 84 PRO A CA 1
ATOM 650 C C . PRO A 1 84 ? -4.858 -1.159 17.304 1.00 93.56 84 PRO A C 1
ATOM 652 O O . PRO A 1 84 ? -5.696 -1.451 16.455 1.00 93.56 84 PRO A O 1
ATOM 655 N N . LEU A 1 85 ? -4.016 -0.133 17.165 1.00 92.94 85 LEU A N 1
ATOM 656 C CA . LEU A 1 85 ? -3.919 0.707 15.970 1.00 92.94 85 LEU A CA 1
ATOM 657 C C . LEU A 1 85 ? -3.313 -0.082 14.804 1.00 92.94 85 LEU A C 1
ATOM 659 O O . LEU A 1 85 ? -3.913 -0.182 13.740 1.00 92.94 85 LEU A O 1
ATOM 663 N N . HIS A 1 86 ? -2.149 -0.689 15.034 1.00 93.81 86 HIS A N 1
ATOM 664 C CA . HIS A 1 86 ? -1.636 -1.769 14.200 1.00 93.81 86 HIS A CA 1
ATOM 665 C C . HIS A 1 86 ? -1.741 -3.086 14.971 1.00 93.81 86 HIS A C 1
ATOM 667 O O . HIS A 1 86 ? -1.497 -3.138 16.176 1.00 93.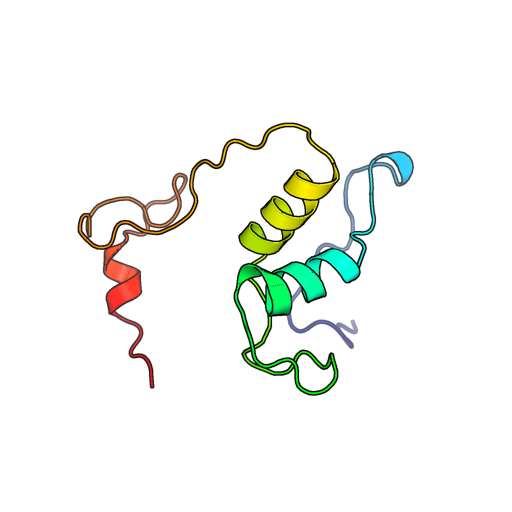81 86 HIS A O 1
ATOM 673 N N . TYR A 1 87 ? -2.070 -4.171 14.273 1.00 92.50 87 TYR A N 1
ATOM 674 C CA . TYR A 1 87 ? -2.376 -5.472 14.883 1.00 92.50 87 TYR A CA 1
ATOM 675 C C . TYR A 1 87 ? -1.233 -6.081 15.718 1.00 92.50 87 TYR A C 1
ATOM 677 O O . TYR A 1 87 ? -1.477 -6.970 16.528 1.00 92.50 87 TYR A O 1
ATOM 685 N N . TYR A 1 88 ? 0.008 -5.629 15.522 1.00 92.38 88 TYR A N 1
ATOM 686 C CA . TYR A 1 88 ? 1.201 -6.143 16.200 1.00 92.38 88 TYR A CA 1
ATOM 687 C C . TYR A 1 88 ? 1.687 -5.264 17.362 1.00 92.38 88 TYR A C 1
ATOM 689 O O . TYR A 1 88 ? 2.671 -5.614 18.015 1.00 92.38 88 TYR A O 1
ATOM 697 N N . GLU A 1 89 ? 1.063 -4.111 17.621 1.00 89.38 89 GLU A N 1
ATOM 698 C CA . GLU A 1 89 ? 1.564 -3.150 18.608 1.00 89.38 89 GLU A CA 1
ATOM 699 C C . GLU A 1 89 ? 0.551 -2.802 19.703 1.00 89.38 89 GLU A C 1
ATOM 701 O O . GLU A 1 89 ? -0.618 -3.171 19.666 1.00 89.38 89 GLU A O 1
ATOM 706 N N . LYS A 1 90 ? 1.030 -2.091 20.731 1.00 93.31 90 LYS A N 1
ATOM 707 C CA . LYS A 1 90 ? 0.225 -1.701 21.901 1.00 93.31 90 LYS A CA 1
ATOM 708 C C . LYS A 1 90 ? -0.450 -0.335 21.756 1.00 93.31 90 LYS A C 1
ATOM 710 O O . LYS A 1 90 ? -1.257 0.028 22.613 1.00 93.31 90 LYS A O 1
ATOM 715 N N . ILE A 1 91 ? -0.093 0.439 20.728 1.00 95.31 91 ILE A N 1
ATOM 716 C CA . ILE A 1 91 ? -0.745 1.718 20.424 1.00 95.31 91 ILE A CA 1
ATOM 717 C C . ILE A 1 91 ? -2.203 1.422 20.083 1.00 95.31 91 ILE A C 1
ATOM 719 O O . ILE A 1 91 ? -2.486 0.449 19.393 1.00 95.31 91 ILE A O 1
ATOM 723 N N . LYS A 1 92 ? -3.131 2.227 20.602 1.00 94.12 92 LYS A N 1
ATOM 724 C CA . LYS A 1 92 ? -4.576 2.004 20.467 1.00 94.12 92 LYS A CA 1
ATOM 725 C C . LYS A 1 92 ? -5.202 2.980 19.479 1.00 94.12 92 LYS A C 1
ATOM 727 O O . LYS A 1 92 ? -4.705 4.094 19.317 1.00 94.12 92 LYS A O 1
ATOM 732 N N . MET A 1 93 ? -6.346 2.601 18.914 1.00 92.94 93 MET A N 1
ATOM 733 C CA . MET A 1 93 ? -7.124 3.410 17.967 1.00 92.94 93 MET A CA 1
ATOM 734 C C . MET A 1 93 ? -7.426 4.831 18.478 1.00 92.94 93 MET A C 1
ATOM 736 O O . MET A 1 93 ? -7.439 5.790 17.709 1.00 92.94 93 MET A O 1
ATOM 740 N N . ALA A 1 94 ? -7.601 5.001 19.794 1.00 91.50 94 ALA A N 1
ATOM 741 C CA . ALA A 1 94 ? -7.800 6.308 20.424 1.00 91.50 94 ALA A CA 1
ATOM 742 C C . ALA A 1 94 ? -6.697 7.345 20.113 1.00 91.50 94 ALA A C 1
ATOM 744 O O . ALA A 1 94 ? -6.972 8.542 20.177 1.00 91.50 94 ALA A O 1
ATOM 745 N N . ALA A 1 95 ? -5.483 6.914 19.746 1.00 90.75 95 ALA A N 1
ATOM 746 C CA . ALA A 1 95 ? -4.392 7.810 19.364 1.00 90.75 95 ALA A CA 1
ATOM 747 C C . ALA A 1 95 ? -4.690 8.604 18.077 1.00 90.75 95 ALA A C 1
ATOM 749 O O . ALA A 1 95 ? -4.218 9.729 17.939 1.00 90.75 95 ALA A O 1
ATOM 750 N N . ILE A 1 96 ? -5.524 8.075 17.169 1.00 84.25 96 ILE A N 1
ATOM 751 C CA . ILE A 1 96 ? -5.914 8.771 15.930 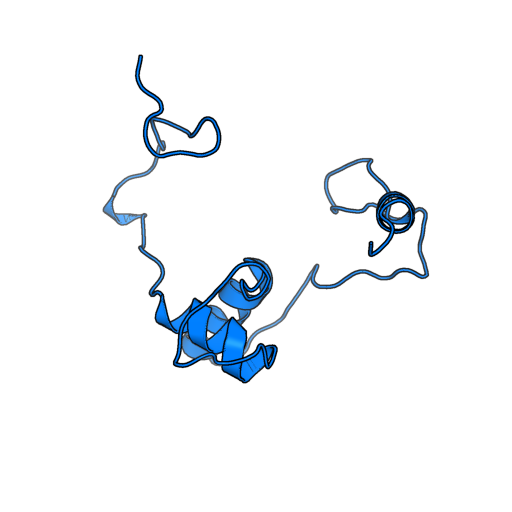1.00 84.25 96 ILE A CA 1
ATOM 752 C C . ILE A 1 96 ? -6.707 10.052 16.240 1.00 84.25 96 ILE A C 1
ATOM 754 O O . ILE A 1 96 ? -6.503 11.074 15.590 1.00 84.25 96 ILE A O 1
ATOM 758 N N . LYS A 1 97 ? -7.578 10.041 17.263 1.00 61.72 97 LYS A N 1
ATOM 759 C CA . LYS A 1 97 ? -8.430 11.197 17.624 1.00 61.72 97 LYS A CA 1
ATOM 760 C C . LYS A 1 97 ? -7.650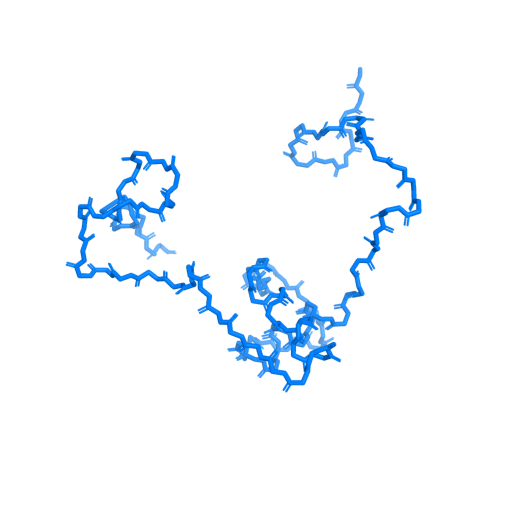 12.405 18.157 1.00 61.72 97 LYS A C 1
ATOM 762 O O . LYS A 1 97 ? -8.229 13.477 18.289 1.00 61.72 97 LYS A O 1
ATOM 767 N N . GLN A 1 98 ? -6.369 12.244 18.484 1.00 51.84 98 GLN A N 1
ATOM 768 C CA . GLN A 1 98 ? -5.538 13.322 19.025 1.00 51.84 98 GLN A CA 1
ATOM 769 C C . GLN A 1 98 ? -4.855 14.172 17.949 1.00 51.84 98 GLN A C 1
ATOM 771 O O . GLN A 1 98 ? -4.171 15.127 18.301 1.00 51.84 98 GLN A O 1
ATOM 776 N N . VAL A 1 99 ? -5.030 13.858 16.661 1.00 45.22 99 VAL A N 1
ATOM 777 C CA . VAL A 1 99 ? -4.540 14.702 15.566 1.00 45.22 99 VAL A CA 1
ATOM 778 C C . VAL A 1 99 ? -5.713 15.551 15.073 1.00 45.22 99 VAL A C 1
ATOM 780 O O . VAL A 1 99 ? -6.594 15.019 14.395 1.00 45.22 99 VAL A O 1
ATOM 783 N N . PRO A 1 100 ? -5.783 16.852 15.415 1.00 33.44 100 PRO A N 1
ATOM 784 C CA . PRO A 1 100 ? -6.734 17.741 14.776 1.00 33.44 100 PRO A CA 1
ATOM 785 C C . PRO A 1 100 ? -6.421 17.752 13.282 1.00 33.44 100 PRO A C 1
ATOM 787 O O . PRO A 1 100 ? -5.261 17.886 12.887 1.00 33.44 100 PRO A O 1
ATOM 790 N N . VAL A 1 101 ? -7.451 17.633 12.451 1.00 40.47 101 VAL A N 1
ATOM 791 C CA . VAL A 1 101 ? -7.360 18.097 11.068 1.00 40.47 101 VAL A CA 1
ATOM 792 C C . VAL A 1 101 ? -7.291 19.622 11.163 1.00 40.47 101 VAL A C 1
ATOM 794 O O . VAL A 1 101 ? -8.320 20.280 11.285 1.00 40.47 101 VAL A O 1
ATOM 797 N N . THR A 1 102 ? -6.075 20.158 11.273 1.00 35.34 102 THR A N 1
ATOM 798 C CA . THR A 1 102 ? -5.790 21.591 11.102 1.00 35.34 102 THR A CA 1
ATOM 799 C C . THR A 1 102 ? -5.816 21.955 9.634 1.00 35.34 102 THR A C 1
ATOM 801 O O . THR A 1 102 ? -5.197 21.188 8.859 1.00 35.34 102 THR A O 1
#

Solvent-accessible surface area (backbone atoms only — not comparable to full-atom values): 6954 Å² total; per-residue (Å²): 136,84,66,86,87,56,99,60,94,71,85,92,74,71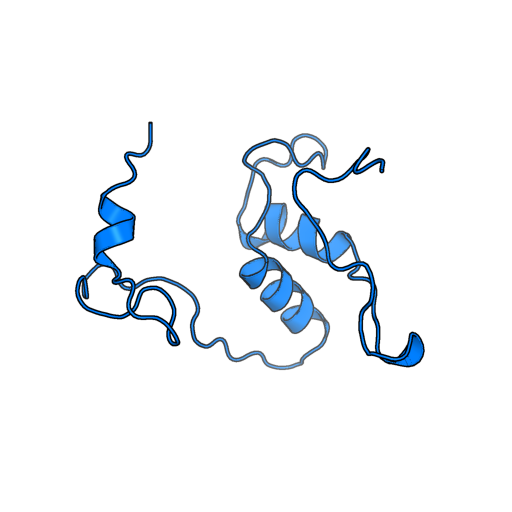,103,66,58,75,90,79,57,82,82,82,65,66,63,34,48,53,41,28,19,44,70,71,70,56,41,82,51,69,91,79,48,73,53,95,89,48,68,60,56,71,65,52,27,51,53,45,46,43,67,76,75,41,99,73,85,88,87,77,94,74,84,79,70,82,89,43,46,79,41,53,60,49,94,90,50,87,56,33,38,51,63,64,76,74,58,76,91,122

pLDDT: mean 87.36, std 14.45, range [33.44, 98.44]

Mean predicted aligned error: 6.79 Å

Secondary structure (DSSP, 8-state):
---TT-SS---S--SS-GGG--PPPTHHHHHIIIIII----GGG---TT----HHHHHHHHHHHH-S-----S-S--TT-TTSBSSTTSS-BGGGGGGS---

Sequence (102 aa):
HSTNGFWKSVARHIPREPSEMRILNPYFIQEAAFRFIGLPHNNGKMGRGNIPTLGTVAITMALHNCDEVDVAGFGYDMSTPHAPLHYYEKIKMAAIKQVPVT

Foldseek 3Di:
DDPPPDPDDDDPDDPDDPVPDDDDDCVLQLCLQCVVVNHDCPVVDQDVPRTDDVLSSVVSVCVVVDPDDDDPPDDDDLVFQCPDPHPPDRHGNVVVVPDPPD